Protein AF-A0A7S2W668-F1 (afdb_monomer)

Solvent-accessible surface area (backbone atoms only — not comparable to full-atom values): 6295 Å² total; per-residue (Å²): 131,79,68,58,57,70,57,46,54,33,74,42,63,67,51,52,57,50,34,38,72,78,69,27,60,74,56,29,48,62,54,67,80,40,73,44,85,47,53,62,42,76,42,40,74,68,49,55,50,53,48,52,51,54,53,44,68,68,44,48,62,56,54,50,52,37,71,78,34,84,80,60,85,72,81,88,76,80,62,89,87,60,60,70,83,50,75,89,50,71,76,44,44,77,57,100,76,30,57,41,86,121

pLDDT: mean 85.5, std 10.91, range [50.69, 97.06]

InterPro domains:
  IPR044978 DnaJ homologue subfamily C, GRV2/DNAJC13 [PTHR36983] (5-101)
  IPR045802 DnaJ homologue subfamily C, GRV2/DNAJC13, N-terminal domain [PF19432] (27-102)

Structure (mmCIF, N/CA/C/O backbone):
data_AF-A0A7S2W668-F1
#
_entry.id   AF-A0A7S2W668-F1
#
loop_
_atom_site.group_PDB
_atom_site.id
_atom_site.type_symbol
_atom_site.label_atom_id
_atom_site.label_alt_id
_atom_site.label_comp_id
_atom_site.label_asym_id
_atom_site.label_entity_id
_atom_site.label_seq_id
_atom_site.pdbx_PDB_ins_code
_atom_site.Cartn_x
_atom_site.Cartn_y
_atom_site.Cartn_z
_atom_site.occupancy
_atom_site.B_iso_or_equiv
_atom_site.auth_seq_id
_atom_site.auth_comp_id
_atom_site.auth_asym_id
_atom_site.auth_atom_id
_atom_site.pdbx_PDB_model_num
ATOM 1 N N . GLY A 1 1 ? 15.387 2.039 15.166 1.00 50.69 1 GLY A N 1
ATOM 2 C CA . GLY A 1 1 ? 15.095 2.018 13.717 1.00 50.69 1 GLY A CA 1
ATOM 3 C C . GLY A 1 1 ? 14.629 0.669 13.171 1.00 50.69 1 GLY A C 1
ATOM 4 O O . GLY A 1 1 ? 14.292 0.613 12.000 1.00 50.69 1 GLY A O 1
ATOM 5 N N . THR A 1 2 ? 14.572 -0.411 13.961 1.00 56.84 2 THR A N 1
ATOM 6 C CA . THR A 1 2 ? 14.418 -1.794 13.451 1.00 56.84 2 THR A CA 1
ATOM 7 C C . THR A 1 2 ? 12.969 -2.285 13.297 1.00 56.84 2 THR A C 1
ATOM 9 O O . THR A 1 2 ? 12.725 -3.208 12.531 1.00 56.84 2 THR A O 1
ATOM 12 N N . LEU A 1 3 ? 11.994 -1.663 13.974 1.00 64.38 3 LEU A N 1
ATOM 13 C CA . LEU A 1 3 ? 10.587 -2.111 13.977 1.00 64.38 3 LEU A CA 1
ATOM 14 C C . LEU A 1 3 ? 9.708 -1.463 12.896 1.00 64.38 3 LEU A C 1
ATOM 16 O O . LEU A 1 3 ? 8.599 -1.927 12.643 1.00 64.38 3 LEU A O 1
ATOM 20 N N . LEU A 1 4 ? 10.194 -0.408 12.237 1.00 74.94 4 LEU A N 1
ATOM 21 C CA . LEU A 1 4 ? 9.391 0.349 11.274 1.00 74.94 4 LEU A CA 1
ATOM 22 C C . LEU A 1 4 ? 9.189 -0.423 9.964 1.00 74.94 4 LEU A C 1
ATOM 24 O O . LEU A 1 4 ? 8.134 -0.344 9.351 1.00 74.94 4 LEU A O 1
ATOM 28 N N . SER A 1 5 ? 10.186 -1.206 9.542 1.00 80.75 5 S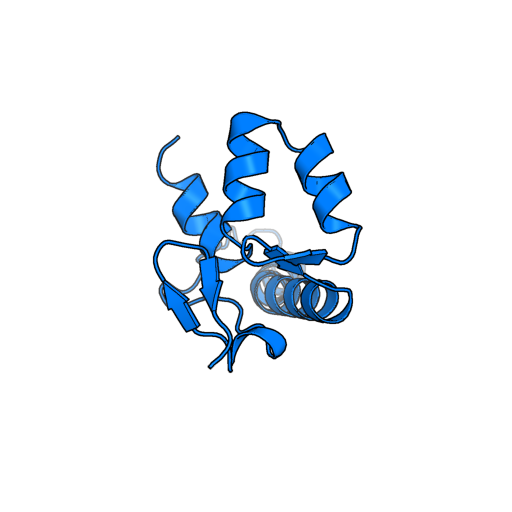ER A N 1
ATOM 29 C CA . SER A 1 5 ? 10.109 -1.952 8.279 1.00 80.75 5 SER A CA 1
ATOM 30 C C . SER A 1 5 ? 9.117 -3.111 8.332 1.00 80.75 5 SER A C 1
ATOM 32 O O . SER A 1 5 ? 8.282 -3.167 7.437 1.00 80.75 5 SER A O 1
ATOM 34 N N . PRO A 1 6 ? 9.122 -3.977 9.368 1.00 83.88 6 PRO A N 1
ATOM 35 C CA . PRO A 1 6 ? 8.111 -5.027 9.489 1.00 83.88 6 PRO A CA 1
ATOM 36 C C . PRO A 1 6 ? 6.685 -4.476 9.592 1.00 83.88 6 PRO A C 1
ATOM 38 O O . PRO A 1 6 ? 5.750 -5.098 9.099 1.00 83.88 6 PRO A O 1
ATOM 41 N N . LEU A 1 7 ? 6.510 -3.299 10.205 1.00 87.06 7 LEU A N 1
ATOM 42 C CA . LEU A 1 7 ? 5.217 -2.620 10.247 1.00 87.06 7 LEU A CA 1
ATOM 43 C C . LEU A 1 7 ? 4.789 -2.155 8.851 1.00 87.06 7 LEU A C 1
ATOM 45 O O . LEU A 1 7 ? 3.690 -2.480 8.414 1.00 87.06 7 LEU A O 1
ATOM 49 N N . LEU A 1 8 ? 5.657 -1.432 8.137 1.00 89.69 8 LEU A N 1
ATOM 50 C CA . LEU A 1 8 ? 5.357 -0.933 6.793 1.00 89.69 8 LEU A CA 1
ATOM 51 C C . LEU A 1 8 ? 5.137 -2.062 5.780 1.00 89.69 8 LEU A C 1
ATOM 53 O O . LEU A 1 8 ? 4.304 -1.910 4.894 1.00 89.69 8 LEU A O 1
ATOM 57 N N . GLN A 1 9 ? 5.805 -3.209 5.942 1.00 89.19 9 GLN A N 1
ATOM 58 C CA . GLN A 1 9 ? 5.629 -4.398 5.094 1.00 89.19 9 GLN A CA 1
ATOM 59 C C . GLN A 1 9 ? 4.220 -4.990 5.165 1.00 89.19 9 GLN A C 1
ATOM 61 O O . GLN A 1 9 ? 3.819 -5.718 4.264 1.00 89.19 9 GLN A O 1
ATOM 66 N N . LYS A 1 10 ? 3.442 -4.672 6.206 1.00 89.69 10 LYS A N 1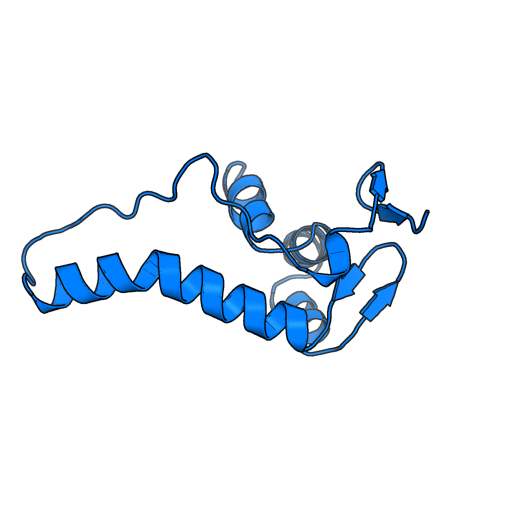
ATOM 67 C CA . LYS A 1 10 ? 2.032 -5.073 6.277 1.00 89.69 10 LYS A CA 1
ATOM 68 C C . LYS A 1 10 ? 1.147 -4.301 5.297 1.00 89.69 10 LYS A C 1
ATOM 70 O O . LYS A 1 10 ? 0.052 -4.766 4.995 1.00 89.69 10 LYS A O 1
ATOM 75 N N . PHE A 1 11 ? 1.615 -3.141 4.834 1.00 92.75 11 PHE A N 1
ATOM 76 C CA . PHE A 1 11 ? 0.880 -2.228 3.963 1.00 92.75 11 PHE A CA 1
ATOM 77 C C . PHE A 1 11 ? 1.502 -2.139 2.570 1.00 92.75 11 PHE A C 1
ATOM 79 O O . PHE A 1 11 ? 0.777 -2.129 1.586 1.00 92.75 11 PHE A O 1
ATOM 86 N N . PHE A 1 12 ? 2.829 -2.084 2.464 1.00 91.94 12 PHE A N 1
ATOM 87 C CA . PHE A 1 12 ? 3.525 -1.788 1.214 1.00 91.94 12 PHE A CA 1
ATOM 88 C C . PHE A 1 12 ? 4.373 -2.966 0.713 1.00 91.94 12 PHE A C 1
ATOM 90 O O . PHE A 1 12 ? 4.999 -3.652 1.528 1.00 91.94 12 PHE A O 1
ATOM 97 N N . PRO A 1 13 ? 4.478 -3.143 -0.620 1.00 90.50 13 PRO A N 1
ATOM 98 C CA . PRO A 1 13 ? 5.527 -3.940 -1.249 1.00 90.50 13 PRO A CA 1
ATOM 99 C C . PRO A 1 13 ? 6.936 -3.635 -0.722 1.00 90.50 13 PRO A C 1
ATOM 101 O O . PRO A 1 13 ? 7.254 -2.504 -0.344 1.00 90.50 13 PRO A O 1
ATOM 104 N N . TYR A 1 14 ? 7.809 -4.646 -0.757 1.00 88.31 14 TYR A N 1
ATOM 105 C CA . TYR A 1 14 ? 9.193 -4.529 -0.289 1.00 88.31 14 TYR A CA 1
ATOM 106 C C . TYR A 1 14 ? 9.963 -3.40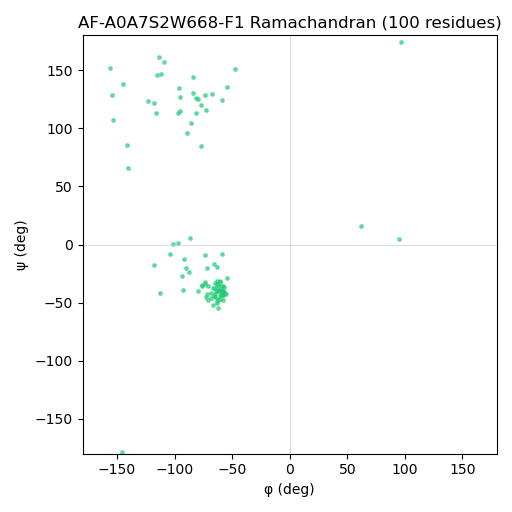1 -0.989 1.00 88.31 14 TYR A C 1
ATOM 108 O O . TYR A 1 14 ? 10.664 -2.644 -0.317 1.00 88.31 14 TYR A O 1
ATOM 116 N N . SER A 1 15 ? 9.795 -3.254 -2.305 1.00 90.88 15 SER A N 1
ATOM 117 C CA . SER A 1 15 ? 10.481 -2.245 -3.119 1.00 90.88 15 SER A CA 1
ATOM 118 C C . SER A 1 15 ? 10.207 -0.819 -2.641 1.00 90.88 15 SER A C 1
ATOM 120 O O . SER A 1 15 ? 11.150 -0.051 -2.496 1.00 90.88 15 SER A O 1
ATOM 122 N N . PHE A 1 16 ? 8.977 -0.480 -2.240 1.00 93.88 16 PHE A N 1
ATOM 123 C CA . PHE A 1 16 ? 8.708 0.836 -1.644 1.00 93.88 16 PHE A CA 1
ATOM 124 C C . PHE A 1 16 ? 9.460 1.068 -0.336 1.00 93.88 16 PHE A C 1
ATOM 126 O O . PHE A 1 16 ? 9.880 2.185 -0.050 1.00 93.88 16 PHE A O 1
ATOM 133 N N . ILE A 1 17 ? 9.625 0.030 0.480 1.00 92.44 17 ILE A N 1
ATOM 134 C CA . ILE A 1 17 ? 10.292 0.138 1.780 1.00 92.44 17 ILE A CA 1
ATOM 135 C C . ILE A 1 17 ? 11.805 0.227 1.597 1.0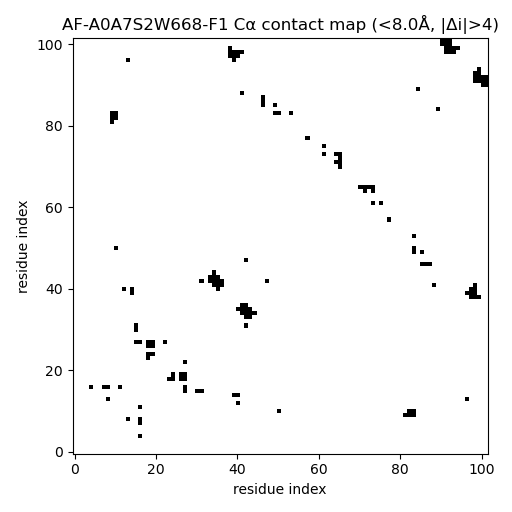0 92.44 17 ILE A C 1
ATOM 137 O O . ILE A 1 17 ? 12.459 0.934 2.363 1.00 92.44 17 ILE A O 1
ATOM 141 N N . ALA A 1 18 ? 12.352 -0.462 0.595 1.00 91.88 18 ALA A N 1
ATOM 142 C CA . ALA A 1 18 ? 13.740 -0.311 0.177 1.00 91.88 18 ALA A CA 1
ATOM 143 C C . ALA A 1 18 ? 13.996 1.122 -0.314 1.00 91.88 18 ALA A C 1
ATOM 145 O O . ALA A 1 18 ? 14.802 1.829 0.287 1.00 91.88 18 ALA A O 1
ATOM 146 N N . THR A 1 19 ? 13.207 1.611 -1.277 1.00 94.25 19 THR A N 1
ATOM 147 C CA . THR A 1 19 ? 13.312 2.987 -1.792 1.00 94.25 19 THR A CA 1
ATOM 148 C C . THR A 1 19 ? 13.140 4.027 -0.686 1.00 94.25 19 THR A C 1
ATOM 150 O O . THR A 1 19 ? 13.925 4.965 -0.596 1.00 94.25 19 THR A O 1
ATOM 153 N N . LEU A 1 20 ? 12.174 3.858 0.224 1.00 93.94 20 LEU A N 1
ATOM 154 C CA . LEU A 1 20 ? 11.976 4.787 1.342 1.00 93.94 20 LEU A CA 1
ATOM 155 C C . LEU A 1 20 ? 13.216 4.896 2.243 1.00 93.94 20 LEU A C 1
ATOM 157 O O . LEU A 1 20 ? 13.488 5.970 2.777 1.00 93.94 20 LEU A O 1
ATOM 161 N N . LYS A 1 21 ? 13.949 3.795 2.438 1.00 91.50 21 LYS A N 1
ATOM 162 C CA . LYS A 1 21 ? 15.158 3.760 3.271 1.00 91.50 21 LYS A CA 1
ATOM 163 C C . LYS A 1 21 ? 16.390 4.301 2.560 1.00 91.50 21 LYS A C 1
ATOM 165 O O . LYS A 1 21 ? 17.215 4.931 3.212 1.00 91.50 21 LYS A O 1
ATOM 170 N N . GLU A 1 22 ? 16.537 3.983 1.281 1.00 94.38 22 GLU A N 1
ATOM 171 C CA . GLU A 1 22 ? 17.761 4.233 0.517 1.00 94.38 22 GLU A CA 1
ATOM 172 C C . GLU A 1 22 ? 17.721 5.582 -0.205 1.00 94.38 22 GLU A C 1
ATOM 174 O O . GLU A 1 22 ? 18.715 6.304 -0.224 1.00 94.38 22 GLU A O 1
ATOM 179 N N . GLU A 1 23 ? 16.559 5.949 -0.745 1.00 96.06 23 GLU A N 1
ATOM 180 C CA . GLU A 1 23 ? 16.373 7.113 -1.621 1.00 96.06 23 GLU A CA 1
ATOM 181 C C . GLU A 1 23 ? 15.421 8.166 -1.029 1.00 96.06 23 GLU A C 1
ATOM 183 O O . GLU A 1 23 ? 15.434 9.328 -1.439 1.00 96.06 23 GLU A O 1
ATOM 188 N N . GLY A 1 24 ? 14.615 7.787 -0.034 1.00 94.62 24 GLY A N 1
ATOM 189 C CA . GLY A 1 24 ? 13.737 8.686 0.711 1.00 94.62 24 GLY A CA 1
ATOM 190 C C . GLY A 1 24 ? 12.287 8.727 0.220 1.00 94.62 24 GLY A C 1
ATOM 191 O O . GLY A 1 24 ? 11.893 8.111 -0.773 1.00 94.62 24 GLY A O 1
ATOM 192 N N . ALA A 1 25 ? 11.458 9.461 0.968 1.00 94.81 25 ALA A N 1
ATOM 193 C CA . ALA A 1 25 ? 10.007 9.480 0.781 1.00 94.81 25 ALA A CA 1
ATOM 194 C C . ALA A 1 25 ? 9.575 10.100 -0.554 1.00 94.81 25 ALA A C 1
ATOM 196 O O . ALA A 1 25 ? 8.653 9.590 -1.180 1.00 94.81 25 ALA A O 1
ATOM 197 N N . ASP A 1 26 ? 10.255 11.150 -1.022 1.00 97.06 26 ASP A N 1
ATOM 198 C CA . ASP A 1 26 ? 9.895 11.828 -2.273 1.00 97.06 26 ASP A CA 1
ATOM 199 C C . ASP A 1 26 ? 10.007 10.900 -3.489 1.00 97.06 26 ASP A C 1
ATOM 201 O O . ASP A 1 26 ? 9.167 10.936 -4.389 1.00 97.06 26 ASP A O 1
ATOM 205 N N . ILE A 1 27 ? 11.036 10.046 -3.518 1.00 96.94 27 ILE A N 1
ATOM 206 C CA . ILE A 1 27 ? 11.235 9.072 -4.596 1.00 96.94 27 ILE A CA 1
ATOM 207 C C . ILE A 1 27 ? 10.209 7.943 -4.491 1.00 96.94 27 ILE A C 1
ATOM 209 O O . ILE A 1 27 ? 9.561 7.613 -5.485 1.00 96.94 27 ILE A O 1
ATOM 213 N N . MET A 1 28 ? 9.989 7.421 -3.281 1.00 95.75 28 MET A N 1
ATOM 214 C CA . MET A 1 28 ? 8.976 6.394 -3.026 1.00 95.75 28 MET A CA 1
ATOM 215 C C . MET A 1 28 ? 7.575 6.866 -3.446 1.00 95.75 28 MET A C 1
ATOM 217 O O . MET A 1 28 ? 6.871 6.131 -4.133 1.00 95.75 28 MET A O 1
ATOM 221 N N . LEU A 1 29 ? 7.196 8.111 -3.130 1.00 96.12 29 LEU A N 1
ATOM 222 C CA . LEU A 1 29 ? 5.905 8.689 -3.520 1.00 96.12 29 LEU A CA 1
ATOM 223 C C . LEU A 1 29 ? 5.765 8.828 -5.042 1.00 96.12 29 LEU A C 1
ATOM 225 O O . LEU A 1 29 ? 4.723 8.496 -5.600 1.00 96.12 29 LEU A O 1
ATOM 229 N N . ARG A 1 30 ? 6.829 9.226 -5.750 1.00 96.56 30 ARG A N 1
ATOM 230 C CA . ARG A 1 30 ? 6.813 9.267 -7.225 1.00 96.56 30 ARG A CA 1
ATOM 231 C C . ARG A 1 30 ? 6.620 7.890 -7.855 1.00 96.56 30 ARG A C 1
ATOM 233 O O . ARG A 1 30 ? 6.034 7.812 -8.934 1.00 96.56 30 ARG A O 1
ATOM 240 N N . MET A 1 31 ? 7.150 6.833 -7.237 1.00 95.31 31 MET A N 1
ATOM 241 C CA . MET A 1 31 ? 6.888 5.454 -7.661 1.00 95.31 31 MET A CA 1
ATOM 242 C C . MET A 1 31 ? 5.455 5.043 -7.318 1.00 95.31 31 MET A C 1
ATOM 244 O O . MET A 1 31 ? 4.781 4.442 -8.144 1.00 95.31 31 MET A O 1
ATOM 248 N N . PHE A 1 32 ? 4.980 5.406 -6.126 1.00 96.75 32 PHE A N 1
ATOM 249 C CA . PHE A 1 32 ? 3.640 5.095 -5.638 1.00 96.75 32 PHE A CA 1
ATOM 250 C C . PHE A 1 32 ? 2.538 5.659 -6.542 1.00 96.75 32 PHE A C 1
ATOM 252 O O . PHE A 1 32 ? 1.549 4.974 -6.802 1.00 96.75 32 PHE A O 1
ATOM 259 N N . ASP A 1 33 ? 2.716 6.881 -7.043 1.00 96.25 33 ASP A N 1
ATOM 260 C CA . ASP A 1 33 ? 1.740 7.567 -7.897 1.00 96.25 33 ASP A CA 1
ATOM 261 C C . ASP A 1 33 ? 1.664 7.002 -9.328 1.00 96.25 33 ASP A C 1
ATOM 263 O O . ASP A 1 33 ? 0.775 7.376 -10.095 1.00 96.25 33 ASP A O 1
ATOM 267 N N . LYS A 1 34 ? 2.583 6.105 -9.705 1.00 96.12 34 LYS A N 1
ATOM 268 C CA . LYS A 1 34 ? 2.662 5.499 -11.038 1.00 96.12 34 LYS A CA 1
ATOM 269 C C . LYS A 1 34 ? 2.270 4.028 -10.999 1.00 96.12 34 LYS A C 1
ATOM 271 O O . LYS A 1 34 ? 2.368 3.371 -9.968 1.00 96.12 34 LYS A O 1
ATOM 276 N N . ASP A 1 35 ? 1.856 3.510 -12.148 1.00 96.75 35 ASP A N 1
ATOM 277 C CA . ASP A 1 35 ? 1.671 2.072 -12.326 1.00 96.75 35 ASP A CA 1
ATOM 278 C C . ASP A 1 35 ? 3.008 1.416 -12.693 1.00 96.75 35 ASP A C 1
ATOM 280 O O . ASP A 1 35 ? 3.836 2.006 -13.394 1.00 96.75 35 ASP A O 1
ATOM 284 N N . SER A 1 36 ? 3.215 0.200 -12.200 1.00 94.75 36 SER A N 1
ATOM 285 C CA . SER A 1 36 ? 4.411 -0.611 -12.391 1.00 94.75 36 SER A CA 1
ATOM 286 C C . SER A 1 36 ? 4.027 -2.082 -12.494 1.00 94.75 36 SER A C 1
ATOM 288 O O . SER A 1 36 ? 3.198 -2.582 -11.736 1.00 94.75 36 SER A O 1
ATOM 290 N N . GLU A 1 37 ? 4.659 -2.781 -13.429 1.00 92.00 37 GLU A N 1
ATOM 291 C CA . GLU A 1 37 ? 4.51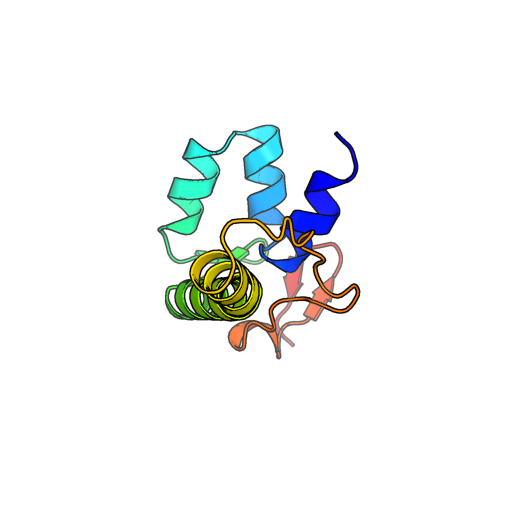6 -4.223 -13.620 1.00 92.00 37 GLU A CA 1
ATOM 292 C C . GLU A 1 37 ? 5.894 -4.800 -13.955 1.00 92.00 37 GLU A C 1
ATOM 294 O O . GLU A 1 37 ? 6.177 -5.219 -15.076 1.00 92.00 37 GLU A O 1
ATOM 299 N N . THR A 1 38 ? 6.796 -4.722 -12.977 1.00 89.56 38 THR A N 1
ATOM 300 C CA . THR A 1 38 ? 8.132 -5.323 -13.041 1.00 89.56 38 THR A CA 1
ATOM 301 C C . THR A 1 38 ? 8.240 -6.441 -12.002 1.00 89.56 38 THR A C 1
ATOM 303 O O . THR A 1 38 ? 7.457 -6.460 -11.047 1.00 89.56 38 THR A O 1
ATOM 306 N N . PRO A 1 39 ? 9.210 -7.365 -12.131 1.00 85.88 39 PRO A N 1
ATOM 307 C CA . PRO A 1 39 ? 9.426 -8.420 -11.137 1.00 85.88 39 PRO A CA 1
ATOM 308 C C . PRO A 1 39 ? 9.618 -7.898 -9.702 1.00 85.88 39 PRO A C 1
ATOM 310 O O . PRO A 1 39 ? 9.284 -8.581 -8.737 1.00 85.88 39 PRO A O 1
ATOM 313 N N . GLU A 1 40 ? 10.140 -6.681 -9.547 1.00 86.50 40 GLU A N 1
ATOM 314 C CA . GLU A 1 40 ? 10.396 -6.026 -8.261 1.00 86.50 40 GLU A CA 1
ATOM 315 C C . GLU A 1 40 ? 9.186 -5.242 -7.727 1.00 86.50 40 GLU A C 1
ATOM 317 O O . GLU A 1 40 ? 9.093 -4.967 -6.524 1.00 86.50 40 GLU A O 1
ATOM 322 N N . LEU A 1 41 ? 8.268 -4.832 -8.608 1.00 90.81 41 LEU A N 1
ATOM 323 C CA . LEU A 1 41 ? 7.104 -4.036 -8.242 1.00 90.81 41 LEU A CA 1
ATOM 324 C C . LEU A 1 41 ? 5.951 -4.243 -9.224 1.00 90.81 41 LEU A C 1
ATOM 326 O O . LEU A 1 41 ? 5.922 -3.674 -10.320 1.00 90.81 41 LEU A O 1
ATOM 330 N N . ILE A 1 42 ? 4.947 -4.969 -8.745 1.00 92.12 42 ILE A N 1
ATOM 331 C CA . ILE A 1 42 ? 3.589 -4.938 -9.274 1.00 92.12 42 ILE A CA 1
ATOM 332 C C . ILE A 1 42 ? 2.808 -3.944 -8.412 1.00 92.12 42 ILE A C 1
ATOM 334 O O . ILE A 1 42 ? 2.659 -4.137 -7.204 1.00 92.12 42 ILE A O 1
ATOM 338 N N . TRP A 1 43 ? 2.373 -2.845 -9.020 1.00 95.88 43 TRP A N 1
ATOM 339 C CA . TRP A 1 43 ? 1.639 -1.774 -8.359 1.00 95.88 43 TRP A CA 1
ATOM 340 C C . TRP A 1 43 ? 0.767 -1.033 -9.358 1.00 95.88 43 TRP A C 1
ATOM 342 O O . TRP A 1 43 ? 1.257 -0.583 -10.388 1.00 95.88 43 TRP A O 1
ATOM 352 N N . ASP A 1 44 ? -0.518 -0.873 -9.065 1.00 96.31 44 ASP A N 1
ATOM 353 C CA . ASP A 1 44 ? -1.419 -0.121 -9.933 1.00 96.31 44 ASP A CA 1
ATOM 354 C C . ASP A 1 44 ? -2.493 0.655 -9.160 1.00 96.31 44 ASP A C 1
ATOM 356 O O . ASP A 1 44 ? -2.544 0.672 -7.925 1.00 96.31 44 ASP A O 1
ATOM 360 N N . ALA A 1 45 ? -3.364 1.333 -9.910 1.00 96.75 45 ALA A N 1
ATOM 361 C CA . ALA A 1 45 ? -4.482 2.092 -9.360 1.00 96.75 45 ALA A CA 1
ATOM 362 C C . ALA A 1 45 ? -5.422 1.249 -8.488 1.00 96.75 45 ALA A C 1
ATOM 364 O O . ALA A 1 45 ? -5.922 1.756 -7.483 1.00 96.75 45 ALA A O 1
ATOM 365 N N . GLY A 1 46 ? -5.650 -0.019 -8.842 1.00 96.44 46 GLY A N 1
ATOM 366 C CA . GLY A 1 46 ? -6.471 -0.934 -8.053 1.00 96.44 46 GLY A CA 1
ATOM 367 C C . GLY A 1 46 ? -5.834 -1.212 -6.697 1.00 96.44 46 GLY A C 1
ATOM 368 O O . GLY A 1 46 ? -6.488 -1.072 -5.664 1.00 96.44 46 GLY A O 1
ATOM 369 N N . MET A 1 47 ? -4.529 -1.474 -6.682 1.00 96.44 47 MET A N 1
ATOM 370 C CA . MET A 1 47 ? -3.777 -1.688 -5.445 1.00 96.44 47 MET A CA 1
ATOM 371 C C . MET A 1 47 ? -3.731 -0.426 -4.565 1.00 96.44 47 MET A C 1
ATOM 373 O O . MET A 1 47 ? -3.888 -0.516 -3.348 1.00 96.44 47 MET A O 1
ATOM 377 N N . ARG A 1 48 ? -3.626 0.778 -5.151 1.00 96.88 48 ARG A N 1
ATOM 378 C CA . ARG A 1 48 ? -3.762 2.049 -4.402 1.00 96.88 48 ARG A CA 1
ATOM 379 C C . ARG A 1 48 ? -5.115 2.167 -3.698 1.00 96.88 48 ARG A C 1
ATOM 381 O O . ARG A 1 48 ? -5.188 2.660 -2.569 1.00 96.88 48 ARG A O 1
ATOM 388 N N . VAL A 1 49 ? -6.186 1.730 -4.358 1.00 96.88 49 VAL A N 1
ATOM 389 C CA . VAL A 1 49 ? -7.540 1.717 -3.793 1.00 96.88 49 VAL A CA 1
ATOM 390 C C . VAL A 1 49 ? -7.644 0.695 -2.658 1.00 96.88 49 VAL A C 1
ATOM 392 O O . VAL A 1 49 ? -8.137 1.041 -1.586 1.00 96.88 49 VAL A O 1
ATOM 395 N N . GLU A 1 50 ? -7.124 -0.518 -2.848 1.00 96.31 50 GLU A N 1
ATOM 396 C CA . GLU A 1 50 ? -7.087 -1.569 -1.818 1.00 96.31 50 GLU A CA 1
ATOM 397 C C . GLU A 1 50 ? -6.311 -1.123 -0.571 1.00 96.31 50 GLU A C 1
ATOM 399 O O . GLU A 1 50 ? -6.803 -1.275 0.549 1.00 96.31 50 GLU A O 1
ATOM 404 N N . LEU A 1 51 ? -5.157 -0.471 -0.754 1.00 96.25 51 LEU A N 1
ATOM 405 C CA . LEU A 1 51 ? -4.399 0.137 0.339 1.00 96.25 51 LEU A CA 1
ATOM 406 C C . LEU A 1 51 ? -5.230 1.171 1.101 1.00 96.25 51 LEU A C 1
ATOM 408 O O . LEU A 1 51 ? -5.267 1.156 2.332 1.00 96.25 51 LEU A O 1
ATOM 412 N N . ARG A 1 52 ? -5.905 2.071 0.377 1.00 95.25 52 ARG A N 1
ATOM 413 C CA . ARG A 1 52 ? -6.730 3.120 0.986 1.00 95.25 52 ARG A CA 1
ATOM 414 C C . ARG A 1 52 ? -7.860 2.529 1.825 1.00 95.25 52 ARG A C 1
ATOM 416 O O . ARG A 1 52 ? -8.088 3.010 2.932 1.00 95.25 52 ARG A O 1
ATOM 423 N N . PHE A 1 53 ? -8.537 1.503 1.312 1.00 95.50 53 PHE A N 1
ATOM 424 C CA . PHE A 1 53 ? -9.596 0.809 2.042 1.00 95.50 53 PHE A CA 1
ATOM 425 C C . PHE A 1 53 ? -9.062 0.135 3.303 1.00 95.50 53 PHE A C 1
ATOM 427 O O . PHE A 1 53 ? -9.587 0.393 4.380 1.00 95.50 53 PHE A O 1
ATOM 434 N N . ALA A 1 54 ? -7.982 -0.640 3.202 1.00 93.56 54 ALA A N 1
ATOM 435 C CA . ALA A 1 54 ? -7.424 -1.343 4.355 1.00 93.56 54 ALA A CA 1
ATOM 436 C C . ALA A 1 54 ? -6.947 -0.380 5.459 1.00 93.56 54 ALA A C 1
ATOM 438 O O . ALA A 1 54 ? -7.152 -0.632 6.645 1.00 93.56 54 ALA A O 1
ATOM 439 N N . VAL A 1 55 ? -6.334 0.750 5.084 1.00 92.06 55 VAL A N 1
ATOM 440 C CA . VAL A 1 55 ? -5.936 1.790 6.046 1.00 92.06 55 VAL A CA 1
ATOM 441 C C . VAL A 1 55 ? -7.160 2.427 6.708 1.00 92.06 55 VAL A C 1
ATOM 443 O O . VAL A 1 55 ? -7.145 2.632 7.921 1.00 92.06 55 VAL A O 1
ATOM 446 N N . ALA A 1 56 ? -8.221 2.715 5.948 1.00 91.69 56 ALA A N 1
ATOM 447 C CA . ALA A 1 56 ? -9.465 3.243 6.503 1.00 91.69 56 ALA A CA 1
ATOM 448 C C . ALA A 1 56 ? -10.113 2.252 7.482 1.00 91.69 56 ALA A C 1
ATOM 450 O O . ALA A 1 56 ? -10.418 2.633 8.604 1.00 91.69 56 ALA A O 1
ATOM 451 N N . GLU A 1 57 ? -10.219 0.967 7.133 1.00 90.81 57 GLU A N 1
ATOM 452 C CA . GLU A 1 57 ? -10.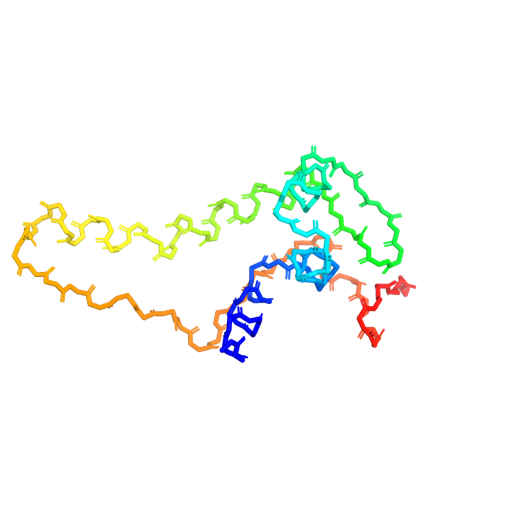792 -0.057 8.022 1.00 90.81 57 GLU A CA 1
ATOM 453 C C . GLU A 1 57 ? -10.061 -0.161 9.365 1.00 90.81 57 GLU A C 1
ATOM 455 O O . GLU A 1 57 ? -10.675 -0.378 10.410 1.00 90.81 57 GLU A O 1
ATOM 460 N N . VAL A 1 58 ? -8.742 0.019 9.344 1.00 88.31 58 VAL A N 1
ATOM 461 C CA . VAL A 1 58 ? -7.899 -0.034 10.538 1.00 88.31 58 VAL A CA 1
ATOM 462 C C . VAL A 1 58 ? -8.013 1.237 11.387 1.00 88.31 58 VAL A C 1
ATOM 464 O O . VAL A 1 58 ? -7.949 1.161 12.615 1.00 88.31 58 VAL A O 1
ATOM 467 N N . LEU A 1 59 ? -8.174 2.408 10.766 1.00 87.00 59 LEU A N 1
ATOM 468 C CA . LEU A 1 59 ? -8.185 3.698 11.465 1.00 87.00 59 LEU A CA 1
ATOM 469 C C . LEU A 1 59 ? -9.588 4.182 11.852 1.00 87.00 59 LEU A C 1
ATOM 471 O O . LEU A 1 59 ? -9.726 4.890 12.850 1.00 87.00 59 LEU A O 1
ATOM 475 N N . ASP A 1 60 ? -10.630 3.792 11.123 1.00 88.50 60 ASP A N 1
ATOM 476 C CA . ASP A 1 60 ? -12.011 4.222 11.359 1.00 88.50 60 ASP A CA 1
ATOM 477 C C . ASP A 1 60 ? -12.503 3.942 12.791 1.00 88.50 60 ASP A C 1
ATOM 479 O O . ASP A 1 60 ? -13.112 4.838 13.385 1.00 88.50 60 ASP A O 1
ATOM 483 N N . PRO A 1 61 ? -12.230 2.771 13.409 1.00 84.25 61 PRO A N 1
ATOM 484 C CA . PRO A 1 61 ? -12.622 2.519 14.795 1.00 84.25 61 PRO A CA 1
ATOM 485 C C . PRO A 1 61 ? -11.945 3.480 15.779 1.00 84.25 61 PRO A C 1
ATOM 487 O O . PRO A 1 61 ? -12.588 3.977 16.704 1.00 84.25 61 PRO A O 1
ATOM 490 N N . LEU A 1 62 ? -10.663 3.787 15.553 1.00 82.75 62 LEU A N 1
ATOM 491 C CA . LEU A 1 62 ? -9.903 4.726 16.379 1.00 82.75 62 LEU A CA 1
ATOM 492 C C . LEU A 1 62 ? -10.470 6.144 16.256 1.00 82.75 62 LEU A C 1
ATOM 494 O O . LEU A 1 62 ? -10.641 6.838 17.259 1.00 82.75 62 LEU A O 1
ATOM 498 N N . ILE A 1 63 ? -10.781 6.570 15.029 1.00 84.06 63 ILE A N 1
ATOM 499 C CA . ILE A 1 63 ? -11.350 7.892 14.752 1.00 84.06 63 ILE A CA 1
ATOM 500 C C . ILE A 1 63 ? -12.719 8.030 15.427 1.00 84.06 63 ILE A C 1
ATOM 502 O O . ILE A 1 63 ? -12.939 9.008 16.143 1.00 84.06 63 ILE A O 1
ATOM 506 N N . LYS A 1 64 ? -13.608 7.040 15.269 1.00 84.75 64 LYS A N 1
ATOM 507 C CA . LYS A 1 64 ? -14.939 7.034 15.902 1.00 84.75 64 LYS A CA 1
ATOM 508 C C . LYS A 1 64 ? -14.844 7.066 17.425 1.00 84.75 64 LYS A C 1
ATOM 510 O O . LYS A 1 64 ? -15.463 7.919 18.056 1.00 84.75 64 LYS A O 1
ATOM 515 N N . SER A 1 65 ? -13.994 6.222 18.012 1.00 82.62 65 SER A N 1
ATOM 516 C CA . SER A 1 65 ? -13.807 6.179 19.466 1.00 82.62 65 SER A CA 1
ATOM 517 C C . SER A 1 65 ? -13.331 7.518 20.038 1.00 82.62 65 SER A C 1
ATOM 519 O O . SER A 1 65 ? -13.780 7.920 21.112 1.00 82.62 65 SER A O 1
ATOM 521 N N . ARG A 1 66 ? -12.433 8.224 19.336 1.00 82.31 66 ARG A N 1
ATOM 522 C CA . ARG A 1 66 ? -11.944 9.548 19.757 1.00 82.31 66 ARG A CA 1
ATOM 523 C C . ARG A 1 66 ? -13.006 10.638 19.624 1.00 82.31 66 ARG A C 1
ATOM 525 O O . ARG A 1 66 ? -13.050 11.536 20.460 1.00 82.31 66 ARG A O 1
ATOM 532 N N . GLN A 1 67 ? -13.851 10.568 18.594 1.00 84.25 67 GLN A N 1
ATOM 533 C CA . GLN A 1 67 ? -14.956 11.511 18.399 1.00 84.25 67 GLN A CA 1
ATOM 534 C C . GLN A 1 67 ? -16.041 11.352 19.468 1.00 84.25 67 GLN A C 1
ATOM 536 O O . GLN A 1 67 ? -16.542 12.349 19.982 1.00 84.25 67 GLN A O 1
ATOM 541 N N . GLU A 1 68 ? -16.378 10.114 19.829 1.00 83.56 68 GLU A N 1
ATOM 542 C CA . GLU A 1 68 ? -17.387 9.817 20.850 1.00 83.56 68 GLU A CA 1
ATOM 543 C C . GLU A 1 68 ? -16.885 10.118 22.269 1.00 83.56 68 GLU A C 1
ATOM 545 O O . GLU A 1 68 ? -17.664 10.530 23.126 1.00 83.56 68 GLU A O 1
ATOM 550 N N . ASN A 1 69 ? -15.581 9.955 22.523 1.00 76.44 69 ASN A N 1
ATOM 551 C CA . ASN A 1 69 ? -14.982 10.151 23.840 1.00 76.44 69 ASN A CA 1
ATOM 552 C C . ASN A 1 69 ? -13.602 10.817 23.748 1.00 76.44 69 ASN A C 1
ATOM 554 O O . ASN A 1 69 ? -12.568 10.157 23.837 1.00 76.44 69 ASN A O 1
ATOM 558 N N . ALA A 1 70 ? -13.576 12.151 23.686 1.00 67.44 70 ALA A N 1
ATOM 559 C CA . ALA A 1 70 ? -12.350 12.954 23.560 1.00 67.44 70 ALA A CA 1
ATOM 560 C C . ALA A 1 70 ? -11.309 12.779 24.695 1.00 67.44 70 ALA A C 1
ATOM 562 O O . ALA A 1 70 ? -10.209 13.317 24.602 1.00 67.44 70 ALA A O 1
ATOM 563 N N . LYS A 1 71 ? -11.648 12.065 25.779 1.00 66.00 71 LYS A N 1
ATOM 564 C CA . LYS A 1 71 ? -10.757 11.768 26.917 1.00 66.00 71 LYS A CA 1
ATOM 565 C C . LYS A 1 71 ? -10.213 10.335 26.933 1.00 66.00 71 LYS A C 1
ATOM 567 O O . LYS A 1 71 ? -9.382 10.038 27.786 1.00 66.00 71 LYS A O 1
ATOM 572 N N . LEU A 1 72 ? -10.692 9.449 26.057 1.00 65.12 72 LEU A N 1
ATOM 573 C CA . LEU A 1 72 ? -10.169 8.089 25.956 1.00 65.12 72 LEU A CA 1
ATOM 574 C C . LEU A 1 72 ? -8.953 8.098 25.032 1.00 65.12 72 LEU A C 1
ATOM 576 O O . LEU A 1 72 ? -9.084 8.183 23.810 1.00 65.12 72 LEU A O 1
ATOM 580 N N . ASP A 1 73 ? -7.771 8.001 25.631 1.00 63.56 73 ASP A N 1
ATOM 581 C CA . ASP A 1 73 ? -6.552 7.693 24.896 1.00 63.56 73 ASP A CA 1
ATOM 582 C C . ASP A 1 73 ? -6.559 6.189 24.599 1.00 63.56 73 ASP A C 1
ATOM 584 O O . ASP A 1 73 ? -6.120 5.365 25.399 1.00 63.56 73 ASP A O 1
ATOM 588 N N . VAL A 1 74 ? -7.220 5.811 23.503 1.00 69.00 74 VAL A N 1
ATOM 589 C CA . VAL A 1 74 ? -7.212 4.424 23.035 1.00 69.00 74 VAL A CA 1
ATOM 590 C C . VAL A 1 74 ? -5.919 4.209 22.265 1.00 69.00 74 VAL A C 1
ATOM 592 O O . VAL A 1 74 ? -5.731 4.783 21.187 1.00 69.00 74 VAL A O 1
ATOM 595 N N . ASP A 1 75 ? -5.046 3.371 22.818 1.00 72.56 75 ASP A N 1
ATOM 596 C CA . ASP A 1 75 ? -3.849 2.915 22.125 1.00 72.56 75 ASP A CA 1
ATOM 597 C C . ASP A 1 75 ? -4.246 2.197 20.832 1.00 72.56 75 ASP A C 1
ATOM 599 O O . ASP A 1 75 ? -5.028 1.242 20.823 1.00 72.56 75 ASP A O 1
ATOM 603 N N . PHE A 1 76 ? -3.698 2.667 19.713 1.00 75.81 76 PHE A N 1
ATOM 604 C CA . PHE A 1 76 ? -3.871 1.999 18.434 1.00 75.81 76 PHE A CA 1
ATOM 605 C C . PHE A 1 76 ? -3.044 0.712 18.413 1.00 75.81 76 PHE A C 1
ATOM 607 O O . PHE A 1 76 ? -1.812 0.750 18.428 1.00 75.81 76 PHE A O 1
ATOM 614 N N . VAL A 1 77 ? -3.725 -0.431 18.327 1.00 80.44 77 VAL A N 1
ATOM 615 C CA . VAL A 1 77 ? -3.083 -1.740 18.199 1.00 80.44 77 VAL A CA 1
ATOM 616 C C . VAL A 1 77 ? -3.458 -2.348 16.857 1.00 80.44 77 VAL A C 1
ATOM 618 O O . VAL A 1 77 ? -4.608 -2.714 16.620 1.00 80.44 77 VAL A O 1
ATOM 621 N N . LEU A 1 78 ? -2.468 -2.486 15.976 1.00 85.25 78 LEU A N 1
ATOM 622 C CA . LEU A 1 78 ? -2.642 -3.212 14.726 1.00 85.25 78 LEU A CA 1
ATOM 623 C C . LEU A 1 78 ? -2.699 -4.723 15.017 1.00 85.25 78 LEU A C 1
ATOM 625 O O . LEU A 1 78 ? -1.778 -5.236 15.664 1.00 85.25 78 LEU A O 1
ATOM 629 N N . PRO A 1 79 ? -3.711 -5.464 14.526 1.00 84.81 79 PRO A N 1
ATOM 630 C CA . PRO A 1 79 ? -3.762 -6.911 14.699 1.00 84.81 79 PRO A CA 1
ATOM 631 C C . PRO A 1 79 ? -2.483 -7.579 14.181 1.00 84.81 79 PRO A C 1
ATOM 633 O O . PRO A 1 79 ? -1.989 -7.263 13.097 1.00 84.81 79 PRO A O 1
ATOM 636 N N . SER A 1 80 ? -1.924 -8.528 14.934 1.00 83.00 80 SER A N 1
ATOM 637 C CA . SER A 1 80 ? -0.638 -9.152 14.582 1.00 83.00 80 SER A CA 1
ATOM 638 C C . SER A 1 80 ? -0.679 -9.868 13.226 1.00 83.00 80 SER A C 1
ATOM 640 O O . SER A 1 80 ? 0.313 -9.867 12.494 1.00 83.00 80 SER A O 1
ATOM 642 N N . ASN A 1 81 ? -1.842 -10.412 12.863 1.00 84.62 81 ASN A N 1
ATOM 643 C CA . ASN A 1 81 ? -2.130 -11.074 11.590 1.00 84.62 81 ASN A CA 1
ATOM 644 C C . ASN A 1 81 ? -2.584 -10.116 10.477 1.00 84.62 81 ASN A C 1
ATOM 646 O O . ASN A 1 81 ? -2.967 -10.587 9.412 1.00 84.62 81 ASN A O 1
ATOM 650 N N . PHE A 1 82 ? -2.567 -8.800 10.699 1.00 89.19 82 PHE A N 1
ATOM 651 C CA . PHE A 1 82 ? -2.921 -7.839 9.664 1.00 89.19 82 PHE A CA 1
ATOM 652 C C . PHE A 1 82 ? -1.873 -7.837 8.545 1.00 89.19 82 PHE A C 1
ATOM 654 O O . PHE A 1 82 ? -0.670 -7.710 8.814 1.00 89.19 82 PHE A O 1
ATOM 661 N N . TYR A 1 83 ? -2.356 -7.946 7.313 1.00 89.06 83 TYR A N 1
ATOM 662 C CA . TYR A 1 83 ? -1.653 -7.679 6.064 1.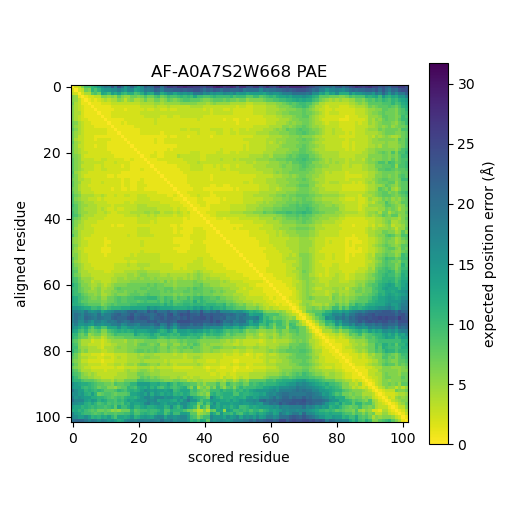00 89.06 83 TYR A CA 1
ATOM 663 C C . TYR A 1 83 ? -2.697 -7.359 4.992 1.00 89.06 83 TYR A C 1
ATOM 665 O O . TYR A 1 83 ? -3.833 -7.836 5.063 1.00 89.06 83 TYR A O 1
ATOM 673 N N . ILE A 1 84 ? -2.315 -6.564 3.997 1.00 91.94 84 ILE A N 1
ATOM 674 C CA . ILE A 1 84 ? -3.189 -6.268 2.862 1.00 91.94 84 ILE A CA 1
ATOM 675 C C . ILE A 1 84 ? -3.119 -7.419 1.862 1.00 91.94 84 ILE A C 1
ATOM 677 O O . ILE A 1 84 ? -2.039 -7.811 1.422 1.00 91.94 84 ILE A O 1
ATOM 681 N N . LYS A 1 85 ? -4.285 -7.958 1.507 1.00 89.25 85 LYS A N 1
ATOM 682 C CA . LYS A 1 85 ? -4.438 -8.919 0.414 1.00 89.25 85 LYS A CA 1
ATOM 683 C C . LYS A 1 85 ? -4.698 -8.154 -0.871 1.00 89.25 85 LYS A C 1
ATOM 685 O O . LYS A 1 85 ? -5.831 -7.755 -1.127 1.00 89.25 85 LYS A O 1
ATOM 690 N N . TYR A 1 86 ? -3.641 -7.922 -1.635 1.00 91.75 86 TYR A N 1
ATOM 691 C CA . TYR A 1 86 ? -3.777 -7.319 -2.951 1.00 91.75 86 TYR A CA 1
ATOM 692 C C . TYR A 1 86 ? -4.272 -8.363 -3.945 1.00 91.75 86 TYR A C 1
ATOM 694 O O . TYR A 1 86 ? -3.580 -9.358 -4.159 1.00 91.75 86 TYR A O 1
ATOM 702 N N . LYS A 1 87 ? -5.429 -8.140 -4.577 1.00 90.75 87 LYS A N 1
ATOM 703 C CA . LYS A 1 87 ? -6.059 -9.151 -5.452 1.00 90.75 87 LYS A CA 1
ATOM 704 C C . LYS A 1 87 ? -5.153 -9.580 -6.599 1.00 90.75 87 LYS A C 1
ATOM 706 O O . LYS A 1 87 ? -5.066 -10.754 -6.927 1.00 90.75 87 LYS A O 1
ATOM 711 N N . LYS A 1 88 ? -4.434 -8.621 -7.184 1.00 86.38 88 LYS A N 1
ATOM 712 C CA . LYS A 1 88 ? -3.511 -8.859 -8.302 1.00 86.38 88 LYS A CA 1
ATOM 713 C C . LYS A 1 88 ? -2.306 -9.727 -7.922 1.00 86.38 88 LYS A C 1
ATOM 715 O O . LYS A 1 88 ? -1.640 -10.242 -8.805 1.00 86.38 88 LYS A O 1
ATOM 720 N N . LEU A 1 89 ? -2.032 -9.873 -6.625 1.00 84.62 89 LEU A N 1
ATOM 721 C CA . LEU A 1 89 ? -0.944 -10.695 -6.102 1.00 84.62 89 LEU A CA 1
ATOM 722 C C . LEU A 1 89 ? -1.426 -12.054 -5.576 1.00 84.62 89 LEU A C 1
ATOM 724 O O . LEU A 1 89 ? -0.604 -12.816 -5.081 1.00 84.62 89 LEU A O 1
ATOM 728 N N . GLU A 1 90 ? -2.727 -12.365 -5.638 1.00 82.25 90 GLU A N 1
ATOM 729 C CA . GLU A 1 90 ? -3.255 -13.646 -5.139 1.00 82.25 90 GLU A CA 1
ATOM 730 C C . GLU A 1 90 ? -2.723 -14.843 -5.936 1.00 82.25 90 GLU A C 1
ATOM 732 O O . GLU A 1 90 ? -2.466 -15.896 -5.352 1.00 82.25 90 GLU A O 1
ATOM 737 N N . ASP A 1 91 ? -2.494 -14.649 -7.236 1.00 77.44 91 ASP A N 1
ATOM 738 C CA . ASP A 1 91 ? -1.956 -15.661 -8.150 1.00 77.44 91 ASP A CA 1
ATOM 739 C C . ASP A 1 91 ? -0.431 -15.537 -8.357 1.00 77.44 91 ASP A C 1
ATOM 741 O O . ASP A 1 91 ? 0.161 -16.298 -9.122 1.00 77.44 91 ASP A O 1
ATOM 745 N N . GLU A 1 92 ? 0.224 -14.581 -7.690 1.00 75.00 92 GLU A N 1
ATOM 746 C CA . GLU A 1 92 ? 1.658 -14.324 -7.841 1.00 75.00 92 GLU A CA 1
ATOM 747 C C . GLU A 1 92 ? 2.461 -15.038 -6.749 1.00 75.00 92 GLU A C 1
ATOM 749 O O . GLU A 1 92 ? 2.154 -14.967 -5.555 1.00 75.00 92 GLU A O 1
ATOM 754 N N . LEU A 1 93 ? 3.550 -15.697 -7.141 1.00 72.44 93 LEU A N 1
ATOM 755 C CA . LEU A 1 93 ? 4.438 -16.370 -6.203 1.00 72.44 93 LEU A CA 1
ATOM 756 C C . LEU A 1 93 ? 5.613 -15.454 -5.834 1.00 72.44 93 LEU A C 1
ATOM 758 O O . LEU A 1 93 ? 6.329 -14.965 -6.703 1.00 72.44 93 LEU A O 1
ATOM 762 N N . ILE A 1 94 ? 5.843 -15.236 -4.536 1.00 65.44 94 ILE A N 1
ATOM 763 C CA . ILE A 1 94 ? 6.951 -14.397 -4.053 1.00 65.44 94 ILE A CA 1
ATOM 764 C C . ILE A 1 94 ? 8.143 -15.282 -3.674 1.00 65.44 94 ILE A C 1
ATOM 766 O O . ILE A 1 94 ? 8.090 -16.008 -2.680 1.00 65.44 94 ILE A O 1
ATOM 770 N N . ILE A 1 95 ? 9.253 -15.180 -4.413 1.00 68.94 95 ILE A N 1
ATOM 771 C CA . ILE A 1 95 ? 10.537 -15.815 -4.059 1.00 68.94 95 ILE A CA 1
ATOM 772 C C . ILE A 1 95 ? 11.573 -14.720 -3.844 1.00 68.94 95 ILE A C 1
ATOM 774 O O . ILE A 1 95 ? 11.840 -13.930 -4.738 1.00 68.94 95 ILE A O 1
ATOM 778 N N . GLY A 1 96 ? 12.177 -14.657 -2.655 1.00 64.25 96 GLY A N 1
ATOM 779 C CA . GLY A 1 96 ? 13.284 -13.728 -2.389 1.00 64.25 96 GLY A CA 1
ATOM 780 C C . GLY A 1 96 ? 12.942 -12.236 -2.529 1.00 64.25 96 GLY A C 1
ATOM 781 O O . GLY A 1 96 ? 13.856 -11.425 -2.614 1.00 64.25 96 GLY A O 1
ATOM 782 N N . GLY A 1 97 ? 11.654 -11.868 -2.543 1.00 65.50 97 GLY A N 1
ATOM 783 C CA . GLY A 1 97 ? 11.193 -10.482 -2.695 1.00 65.50 97 GLY A CA 1
ATOM 784 C C . GLY A 1 97 ? 10.834 -10.061 -4.124 1.00 65.50 97 GLY A C 1
ATOM 785 O O . GLY A 1 97 ? 10.503 -8.895 -4.315 1.00 65.50 97 GLY A O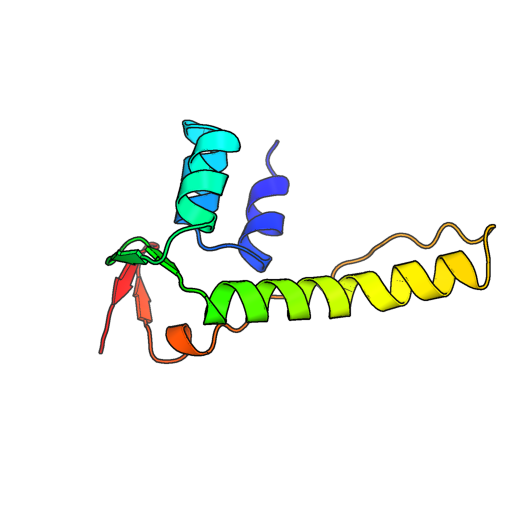 1
ATOM 786 N N . VAL A 1 98 ? 10.862 -10.982 -5.094 1.00 70.06 98 VAL A N 1
ATOM 787 C CA . VAL A 1 98 ? 10.382 -10.756 -6.468 1.00 70.06 98 VAL A CA 1
ATOM 788 C C . VAL A 1 98 ? 9.127 -11.576 -6.763 1.00 70.06 98 VAL A C 1
ATOM 790 O O . VAL A 1 98 ? 8.974 -12.686 -6.243 1.00 70.06 98 VAL A O 1
ATOM 793 N N . TYR A 1 99 ? 8.240 -11.015 -7.587 1.00 75.75 99 TYR A N 1
ATOM 794 C CA . TYR A 1 99 ? 7.016 -11.664 -8.056 1.00 75.75 99 TYR A CA 1
ATOM 795 C C . TYR A 1 99 ? 7.309 -12.540 -9.273 1.00 75.75 99 TYR A C 1
ATOM 797 O O . TYR A 1 99 ? 7.963 -12.108 -10.227 1.00 75.75 99 TYR A O 1
ATOM 805 N N . VAL A 1 100 ? 6.834 -13.781 -9.225 1.00 74.75 100 VAL A N 1
ATOM 806 C CA . VAL A 1 100 ? 6.962 -14.769 -10.291 1.00 74.75 100 VAL A CA 1
ATOM 807 C C . VAL A 1 100 ? 5.574 -15.249 -10.679 1.00 74.75 100 VAL A C 1
ATOM 809 O O .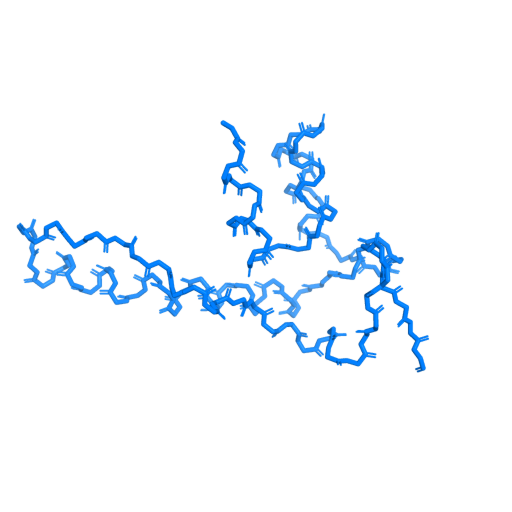 VAL A 1 100 ? 4.848 -15.813 -9.857 1.00 74.75 100 VAL A O 1
ATOM 812 N N . ARG A 1 101 ? 5.265 -15.091 -11.964 1.00 69.12 101 ARG A N 1
ATOM 813 C CA . ARG A 1 101 ? 4.042 -15.599 -12.570 1.00 69.12 101 ARG A CA 1
ATOM 814 C C . ARG A 1 101 ? 4.191 -17.092 -12.856 1.00 69.12 101 ARG A C 1
ATOM 816 O O . ARG A 1 101 ? 5.158 -17.486 -13.516 1.00 69.12 101 ARG A O 1
ATOM 823 N N . VAL A 1 102 ? 3.261 -17.901 -12.354 1.00 59.00 102 VAL A N 1
ATOM 824 C CA . VAL A 1 102 ? 3.191 -19.357 -12.590 1.00 59.00 102 VAL A CA 1
ATOM 825 C C . VAL A 1 102 ? 2.131 -19.730 -13.615 1.00 59.00 102 VAL A C 1
ATOM 827 O O . VAL A 1 102 ? 1.140 -18.980 -13.756 1.00 59.00 102 VAL A O 1
#

Sequence (102 aa):
GTLLSPLLQKFFPYSFIATLKEEGADIMLRMFDKDSETPELIWDAGMRVELRFAVAEVLDPLIKSRQENAKLDVDFVLPSNFYIKYKKLEDELIIGGVYVRV

Organism: NCBI:txid49252

Secondary structure (DSSP, 8-state):
--SHHHHHTTTS-HHHHHHHHHT-HHHHHHHHTS-EEETTEEE-HHHHHHHHHHHHHHHHHHHHHHHH-TT--------TT-----GGGTTEEEETTEEEE-

Foldseek 3Di:
DPPVQVVCQLQDAPLLSVCCVPVRDVVSVVVQVDADDDQQDHHDPQSVVLSVVLVCVQCVVVVVVCVVPVPDPDDRDDPPPRHGDRVVCPQWDDDPRTTDHD

Mean predicted aligned error: 6.34 Å

Radius of gyration: 15.74 Å; Cα contacts (8 Å, |Δi|>4): 81; chains: 1; bounding box: 35×32×40 Å